Protein AF-A0A6H1FWL7-F1 (afdb_monomer)

Mean predicted aligned error: 8.78 Å

Secondary structure (DSSP, 8-state):
-----HHHHHHT--HHHHHHHHHHHHHHHHHHHHTTS-SS-GGGGSPP-------PPPPHHHHHHHHHHGGGT-SSHHHHHHHHHHH---HHHHTT--GGG-----

Radius of gyration: 23.15 Å; Cα contacts (8 Å, |Δi|>4): 49; chains: 1; bounding box: 49×33×67 Å

Solvent-accessible surface area (backbone atoms only — not comparable to full-atom values): 6777 Å² total; per-residue (Å²): 137,78,82,80,54,76,68,54,58,62,73,72,56,53,55,67,58,53,39,50,53,45,52,53,46,35,53,54,39,49,51,36,35,74,76,62,79,43,91,75,55,73,50,69,79,52,82,85,61,88,69,78,84,83,77,76,86,85,49,71,69,59,50,52,59,53,46,69,54,31,59,81,79,32,93,57,51,40,60,52,50,50,49,36,63,76,68,66,50,56,73,78,55,60,75,64,66,52,76,85,79,53,82,81,86,121

pLDDT: mean 87.3, std 11.32, range [43.0, 96.31]

Nearest PDB structures (foldseek):
  1z19-assembly1_A-2  TM=9.143E-01  e=1.942E-04  Lambdavirus lambda
  1z1b-assembly1_B  TM=9.068E-01  e=1.826E-04  Lambdavirus lambda
  1z1g-assembly1_D  TM=9.202E-01  e=2.992E-04  Lambdavirus lambda
  1p7d-assembly2_B  TM=9.132E-01  e=6.674E-04  Lambdavirus lambda
  5j0n-assembly1_H  TM=9.182E-01  e=1.906E-03  Lambdavirus lambda

Sequence (106 aa):
MWPPSYNEYTLARNEASVQLYRSFFVDIFNEAIMEGHITVNPAQATRTVTEEVKRKRIDLEKYQAIRAVIPEFTTWGDLVMDLALVTSQRRGDVIKMAWEDFDGKN

Structure (mmCIF, N/CA/C/O backbone):
data_AF-A0A6H1FWL7-F1
#
_entry.id   AF-A0A6H1FWL7-F1
#
loop_
_atom_site.group_PDB
_atom_site.id
_atom_site.type_symbol
_atom_site.label_atom_id
_atom_site.label_alt_id
_atom_site.label_comp_id
_atom_site.label_asym_id
_atom_site.label_entity_id
_atom_site.label_seq_id
_atom_site.pdbx_PDB_ins_code
_atom_site.Cartn_x
_atom_site.Cartn_y
_atom_site.Cartn_z
_atom_site.occupancy
_atom_site.B_iso_or_equiv
_atom_site.auth_seq_id
_atom_site.auth_comp_id
_atom_site.auth_asym_id
_atom_site.auth_atom_id
_atom_site.pdbx_PDB_model_num
ATOM 1 N N . MET A 1 1 ? 12.161 1.728 36.761 1.00 43.00 1 MET A N 1
ATOM 2 C CA . MET A 1 1 ? 11.930 2.764 35.736 1.00 43.00 1 MET A CA 1
ATOM 3 C C . MET A 1 1 ? 10.420 2.853 35.546 1.00 43.00 1 MET A C 1
ATOM 5 O O . MET A 1 1 ? 9.834 1.927 35.008 1.00 43.00 1 MET A O 1
ATOM 9 N N . TRP A 1 2 ? 9.795 3.841 36.190 1.00 58.53 2 TRP A N 1
ATOM 10 C CA . TRP A 1 2 ? 8.344 4.123 36.181 1.00 58.53 2 TRP A CA 1
ATOM 11 C C . TRP A 1 2 ? 7.937 4.684 34.794 1.00 58.53 2 TRP A C 1
ATOM 13 O O . TRP A 1 2 ? 8.851 5.094 34.075 1.00 58.53 2 TRP A O 1
ATOM 23 N N . PRO A 1 3 ? 6.656 4.667 34.358 1.00 66.31 3 PRO A N 1
ATOM 24 C CA . PRO A 1 3 ? 6.318 4.791 32.942 1.00 66.31 3 PRO A CA 1
ATOM 25 C C . PRO A 1 3 ? 6.777 6.119 32.316 1.00 66.31 3 PRO A C 1
ATOM 27 O O . PRO A 1 3 ? 6.828 7.130 33.022 1.00 66.31 3 PRO A O 1
ATOM 30 N N . PRO A 1 4 ? 7.053 6.118 30.997 1.00 63.44 4 PRO A N 1
ATOM 31 C CA . PRO A 1 4 ? 7.334 7.306 30.191 1.00 63.44 4 PRO A CA 1
ATOM 32 C C . PRO A 1 4 ? 6.393 8.482 30.477 1.00 63.44 4 PRO A C 1
ATOM 34 O O . PRO A 1 4 ? 5.219 8.296 30.807 1.00 63.44 4 PRO A O 1
ATOM 37 N N . SER A 1 5 ? 6.890 9.711 30.329 1.00 76.19 5 SER A N 1
ATOM 38 C CA . SER A 1 5 ? 6.053 10.909 30.501 1.00 76.19 5 SER A CA 1
ATOM 39 C C . SER A 1 5 ? 5.001 11.023 29.382 1.00 76.19 5 SER A C 1
ATOM 41 O O . SER A 1 5 ? 5.204 10.521 28.280 1.00 76.19 5 SER A O 1
ATOM 43 N N . TYR A 1 6 ? 3.876 11.714 29.618 1.00 66.38 6 TYR A N 1
ATOM 44 C CA . TYR A 1 6 ? 2.814 11.907 28.606 1.00 66.38 6 TYR A CA 1
ATOM 45 C C . TYR A 1 6 ? 3.353 12.424 27.258 1.00 66.38 6 TYR A C 1
ATOM 47 O O . TYR A 1 6 ? 2.942 11.961 26.195 1.00 66.38 6 TYR A O 1
ATOM 55 N N . ASN A 1 7 ? 4.331 13.332 27.307 1.00 67.81 7 ASN A N 1
ATOM 56 C CA . ASN A 1 7 ? 4.971 13.899 26.122 1.00 67.81 7 ASN A CA 1
ATOM 57 C C . ASN A 1 7 ? 5.751 12.843 25.319 1.00 67.81 7 ASN A C 1
ATOM 59 O O . ASN A 1 7 ? 5.755 12.855 24.091 1.00 67.81 7 ASN A O 1
ATOM 63 N N . GLU A 1 8 ? 6.359 11.882 26.005 1.00 63.09 8 GLU A N 1
ATOM 64 C CA . GLU A 1 8 ? 7.135 10.800 25.401 1.00 63.09 8 GLU A CA 1
ATOM 65 C C . GLU A 1 8 ? 6.243 9.854 24.579 1.00 63.09 8 GLU A C 1
ATOM 67 O O . GLU A 1 8 ? 6.590 9.493 23.454 1.00 63.09 8 GLU A O 1
ATOM 72 N N . TYR A 1 9 ? 5.027 9.565 25.059 1.00 64.19 9 TYR A N 1
ATOM 73 C CA . TYR A 1 9 ? 4.036 8.798 24.295 1.00 64.19 9 TYR A CA 1
ATOM 74 C C . TYR A 1 9 ? 3.549 9.527 23.042 1.00 64.19 9 TYR A C 1
ATOM 76 O O . TYR A 1 9 ? 3.261 8.888 22.031 1.00 64.19 9 TYR A O 1
ATOM 84 N N . THR A 1 10 ? 3.449 10.859 23.085 1.00 63.84 10 THR A N 1
ATOM 85 C CA . THR A 1 10 ? 3.019 11.638 21.914 1.00 63.84 10 THR A CA 1
ATOM 86 C C . THR A 1 10 ? 4.083 11.707 20.824 1.00 63.84 10 THR A C 1
ATOM 88 O O . THR A 1 10 ? 3.732 11.760 19.649 1.00 63.84 10 THR A O 1
ATOM 91 N N . LEU A 1 11 ? 5.366 11.639 21.188 1.00 63.38 11 LEU A N 1
ATOM 92 C CA . LEU A 1 11 ? 6.481 11.664 20.238 1.00 63.38 11 LEU A CA 1
ATOM 93 C C . LEU A 1 11 ? 6.674 10.317 19.526 1.00 63.38 11 LEU A C 1
ATOM 95 O O . LEU A 1 11 ? 7.022 10.293 18.349 1.00 63.38 11 LEU A O 1
ATOM 99 N N . ALA A 1 12 ? 6.390 9.200 20.202 1.00 67.62 12 ALA 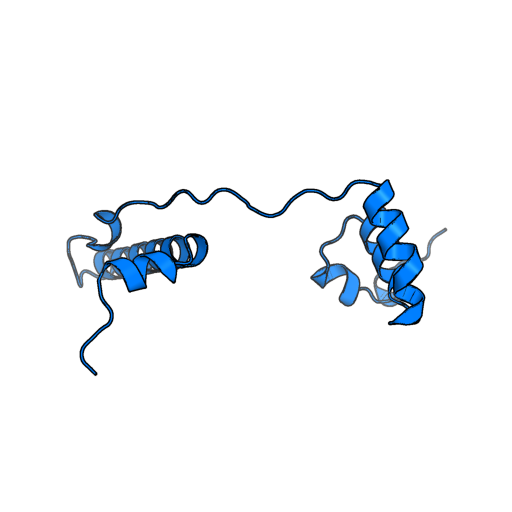A N 1
ATOM 100 C CA . ALA A 1 12 ? 6.427 7.854 19.618 1.00 67.62 12 ALA A CA 1
ATOM 101 C C . ALA A 1 12 ? 5.135 7.469 18.860 1.00 67.62 12 ALA A C 1
ATOM 103 O O . ALA A 1 12 ? 4.987 6.339 18.388 1.00 67.62 12 ALA A O 1
ATOM 104 N N . ARG A 1 13 ? 4.164 8.384 18.767 1.00 68.94 13 ARG A N 1
ATOM 105 C CA . ARG A 1 13 ? 2.819 8.100 18.266 1.00 68.94 13 ARG A CA 1
ATOM 106 C C . ARG A 1 13 ? 2.790 7.959 16.745 1.00 68.94 13 ARG A C 1
ATOM 108 O O . ARG A 1 13 ? 3.017 8.915 16.010 1.00 68.94 13 ARG A O 1
ATOM 115 N N . ASN A 1 14 ? 2.385 6.783 16.275 1.00 80.81 14 ASN A N 1
ATOM 116 C CA . ASN A 1 14 ? 1.992 6.567 14.886 1.00 80.81 14 ASN A CA 1
ATOM 117 C C . ASN A 1 14 ? 0.482 6.823 14.731 1.00 80.81 14 ASN A C 1
ATOM 119 O O . ASN A 1 14 ? -0.336 6.045 15.224 1.00 80.81 14 ASN A O 1
ATOM 123 N N . GLU A 1 15 ? 0.112 7.924 14.075 1.00 83.44 15 GLU A N 1
ATOM 124 C CA . GLU A 1 15 ? -1.288 8.328 13.882 1.00 83.44 15 GLU A CA 1
ATOM 125 C C . GLU A 1 15 ? -2.102 7.297 13.092 1.00 83.44 15 GLU A C 1
ATOM 127 O O . GLU A 1 15 ? -3.224 6.987 13.504 1.00 83.44 15 GLU A O 1
ATOM 132 N N . ALA A 1 16 ? -1.507 6.694 12.055 1.00 81.00 16 ALA A N 1
ATOM 133 C CA . ALA A 1 16 ? -2.102 5.602 11.285 1.00 81.00 16 ALA A CA 1
ATOM 134 C C . ALA A 1 16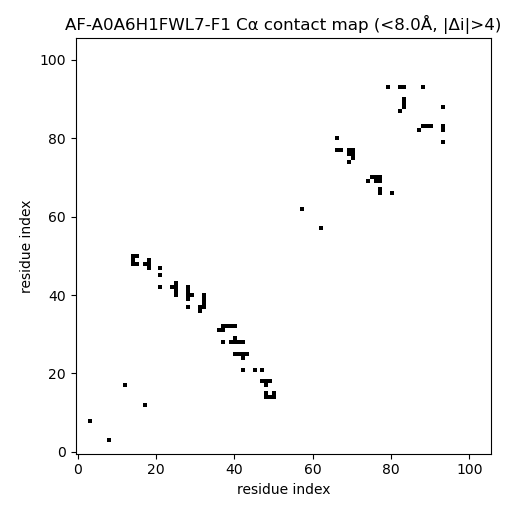 ? -2.505 4.438 12.196 1.00 81.00 16 ALA A C 1
ATOM 136 O O . ALA A 1 16 ? -3.634 3.946 12.159 1.00 81.00 16 ALA A O 1
ATOM 137 N N . SER A 1 17 ? -1.571 4.003 13.048 1.00 86.00 17 SER A N 1
ATOM 138 C CA . SER A 1 17 ? -1.791 2.879 13.958 1.00 86.00 17 SER A CA 1
ATOM 139 C C . SER A 1 17 ? -2.848 3.205 15.008 1.00 86.00 17 SER A C 1
ATOM 141 O O . SER A 1 17 ? -3.685 2.360 15.303 1.00 86.00 17 SER A O 1
ATOM 143 N N . VAL A 1 18 ? -2.865 4.432 15.540 1.00 88.44 18 VAL A N 1
ATOM 144 C CA . VAL A 1 18 ? -3.899 4.864 16.494 1.00 88.44 18 VAL A CA 1
ATOM 145 C C . VAL A 1 18 ? -5.290 4.795 15.864 1.00 88.44 18 VAL A C 1
ATOM 147 O O . VAL A 1 18 ? -6.216 4.281 16.491 1.00 88.44 18 VAL A O 1
ATOM 150 N N . GLN A 1 19 ? -5.444 5.259 14.622 1.00 87.50 19 GLN A N 1
ATOM 151 C CA . GLN A 1 19 ? -6.725 5.193 13.920 1.00 87.50 19 GLN A CA 1
ATOM 152 C C . GLN A 1 19 ? -7.139 3.745 13.605 1.00 87.50 19 GLN A C 1
ATOM 154 O O . GLN A 1 19 ? -8.321 3.408 13.724 1.00 87.50 19 GLN A O 1
ATOM 159 N N . LEU A 1 20 ? -6.179 2.879 13.262 1.00 88.75 20 LEU A N 1
ATOM 160 C CA . LEU A 1 20 ? -6.419 1.448 13.061 1.00 88.75 20 LEU A CA 1
ATOM 161 C C . LEU A 1 20 ? -6.935 0.784 14.344 1.00 88.75 20 LEU A C 1
ATOM 163 O O . LEU A 1 20 ? -7.992 0.159 14.320 1.00 88.75 20 LEU A O 1
ATOM 167 N N . TYR A 1 21 ? -6.240 0.971 15.471 1.00 90.88 21 TYR A N 1
ATOM 168 C CA . TYR A 1 21 ? -6.659 0.406 16.756 1.00 90.88 21 TYR A CA 1
ATOM 169 C C . TYR A 1 21 ? -8.011 0.948 17.209 1.00 90.88 21 TYR A C 1
ATOM 171 O O . TYR A 1 21 ? -8.842 0.185 17.691 1.00 90.88 21 TYR A O 1
ATOM 179 N N . ARG A 1 22 ? -8.270 2.248 17.019 1.00 91.62 22 ARG A N 1
ATOM 180 C CA . ARG A 1 22 ? -9.578 2.834 17.330 1.00 91.62 22 ARG A CA 1
ATOM 181 C C . ARG A 1 22 ? -10.691 2.145 16.547 1.00 91.62 22 ARG A C 1
ATOM 183 O O . ARG A 1 22 ? -11.702 1.793 17.141 1.00 91.62 22 ARG A O 1
ATOM 190 N N . SER A 1 23 ? -10.510 1.972 15.238 1.00 91.12 23 SER A N 1
ATOM 191 C CA . SER A 1 23 ? -11.521 1.353 14.370 1.00 91.12 23 SER A CA 1
ATOM 192 C C . SER A 1 23 ? -11.768 -0.098 14.787 1.00 91.12 23 SER A C 1
ATOM 194 O O . SER A 1 23 ? -12.904 -0.478 15.035 1.00 91.12 23 SER A O 1
ATOM 196 N N . PHE A 1 24 ? -10.693 -0.849 15.032 1.00 94.56 24 PHE A N 1
ATOM 197 C CA . PHE A 1 24 ? -10.760 -2.215 15.546 1.00 94.56 24 PHE A CA 1
ATOM 198 C C . PHE A 1 24 ? -11.513 -2.328 16.884 1.00 94.56 24 PHE A C 1
ATOM 200 O O . PHE A 1 24 ? -12.372 -3.192 17.038 1.00 94.56 24 PHE A O 1
ATOM 207 N N . PHE A 1 25 ? -11.238 -1.446 17.852 1.00 94.00 25 PHE A N 1
ATOM 208 C CA . PHE A 1 25 ? -11.958 -1.454 19.129 1.00 94.00 25 PHE A CA 1
ATOM 209 C C . PHE A 1 25 ? -13.419 -1.038 18.983 1.00 94.00 25 PHE A C 1
ATOM 211 O O . PHE A 1 25 ? -14.273 -1.603 19.660 1.00 94.00 25 PHE A O 1
ATOM 218 N N . VAL A 1 26 ? -13.722 -0.072 18.111 1.00 94.19 26 VAL A N 1
ATOM 219 C CA . VAL A 1 26 ? -15.112 0.285 17.805 1.00 94.19 26 VAL A CA 1
ATOM 220 C C . VAL A 1 26 ? -15.863 -0.943 17.299 1.00 94.19 26 VAL A C 1
ATOM 222 O O . VAL A 1 26 ? -16.952 -1.20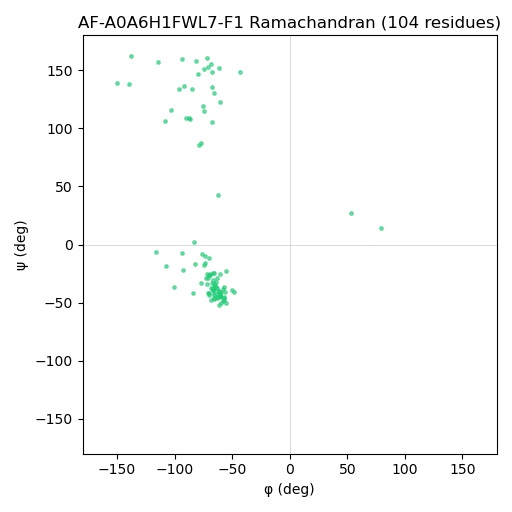2 17.805 1.00 94.19 26 VAL A O 1
ATOM 225 N N . ASP A 1 27 ? -15.269 -1.718 16.395 1.00 95.38 27 ASP A N 1
ATOM 226 C CA . ASP A 1 27 ? -15.898 -2.912 15.830 1.00 95.38 27 ASP A CA 1
ATOM 227 C C . ASP A 1 27 ? -16.107 -4.005 16.891 1.00 95.38 27 ASP A C 1
ATOM 229 O O . ASP A 1 27 ? -17.224 -4.492 17.043 1.00 95.38 27 ASP A O 1
ATOM 233 N N . ILE A 1 28 ? -15.092 -4.310 17.711 1.00 95.75 28 ILE A N 1
ATOM 234 C CA . ILE A 1 28 ? -15.215 -5.288 18.812 1.00 95.75 28 ILE A CA 1
ATOM 235 C C . ILE A 1 28 ? -16.326 -4.907 19.790 1.00 95.75 28 ILE A C 1
ATOM 237 O O . ILE A 1 28 ? -17.132 -5.748 20.181 1.00 95.75 28 ILE A O 1
ATOM 241 N N . PHE A 1 29 ? -16.364 -3.646 20.227 1.00 95.25 29 PHE A N 1
ATOM 242 C CA . PHE A 1 29 ? -17.375 -3.221 21.189 1.00 95.25 29 PHE A CA 1
ATOM 243 C C . PHE A 1 29 ? -18.768 -3.164 20.562 1.00 95.25 29 PHE A C 1
ATOM 245 O O . PHE A 1 29 ? -19.742 -3.383 21.272 1.00 95.25 29 PHE A O 1
ATOM 252 N N . ASN A 1 30 ? -18.889 -2.911 19.257 1.00 94.19 30 ASN A N 1
ATOM 253 C CA . ASN A 1 30 ? -20.177 -3.033 18.577 1.00 94.19 30 ASN A CA 1
ATOM 254 C C . ASN A 1 30 ? -20.657 -4.490 18.557 1.00 94.19 30 ASN A C 1
ATOM 256 O O . ASN A 1 30 ? -21.819 -4.725 18.878 1.00 94.19 30 ASN A O 1
ATOM 260 N N . GLU A 1 31 ? -19.776 -5.454 18.277 1.00 95.12 31 GLU A N 1
ATOM 261 C CA . GLU A 1 31 ? -20.117 -6.884 18.328 1.00 95.12 31 GLU A CA 1
ATOM 262 C C . GLU A 1 31 ? -20.562 -7.297 19.740 1.00 95.12 31 GLU A C 1
ATOM 264 O O . GLU A 1 31 ? -21.618 -7.895 19.927 1.00 95.12 31 GLU A O 1
ATOM 269 N N . ALA A 1 32 ? -19.832 -6.855 20.768 1.00 95.12 32 ALA A N 1
ATOM 270 C CA . ALA A 1 32 ? -20.187 -7.123 22.159 1.00 95.12 32 ALA A CA 1
ATOM 271 C C . ALA A 1 32 ? -21.533 -6.492 22.579 1.00 95.12 32 ALA A C 1
ATOM 273 O O . ALA A 1 32 ? -22.208 -7.019 23.465 1.00 95.12 32 ALA A O 1
ATOM 274 N N . ILE A 1 33 ? -21.946 -5.372 21.967 1.00 95.00 33 ILE A N 1
ATOM 275 C CA . ILE A 1 33 ? -23.293 -4.806 22.163 1.00 95.00 33 ILE A CA 1
ATOM 276 C C . ILE A 1 33 ? -24.349 -5.680 21.486 1.00 95.00 33 ILE A C 1
ATOM 278 O O . ILE A 1 33 ? -25.405 -5.912 22.072 1.00 95.00 33 ILE A O 1
ATOM 282 N N . MET A 1 34 ? -24.075 -6.176 20.276 1.00 94.38 34 MET A N 1
ATOM 283 C CA . MET A 1 34 ? -24.995 -7.049 19.541 1.00 94.38 34 MET A CA 1
ATOM 284 C C . MET A 1 34 ? -25.244 -8.373 20.274 1.00 94.38 34 MET A C 1
ATOM 286 O O . MET A 1 34 ? -26.381 -8.835 20.322 1.00 94.38 34 MET A O 1
ATOM 290 N N . GLU A 1 35 ? -24.217 -8.932 20.916 1.00 96.12 35 GLU A N 1
ATOM 291 C CA . GLU A 1 35 ? -24.329 -10.119 21.778 1.00 96.12 35 GLU A CA 1
ATOM 292 C C . GLU A 1 35 ? -24.938 -9.817 23.164 1.00 96.12 35 GLU A C 1
ATOM 294 O O . GLU A 1 35 ? -25.253 -10.730 23.928 1.00 96.12 35 GLU A O 1
ATOM 299 N N . GLY A 1 36 ? -25.135 -8.537 23.505 1.00 94.38 36 GLY A N 1
ATOM 300 C CA . GLY A 1 36 ? -25.734 -8.102 24.769 1.00 94.38 36 GLY A CA 1
ATOM 301 C C . GLY A 1 36 ? -24.783 -8.111 25.971 1.00 94.38 36 GLY A C 1
ATOM 302 O O . GLY A 1 36 ? -25.240 -7.999 27.109 1.00 94.38 36 GLY A O 1
ATOM 303 N N . HIS A 1 37 ? -23.469 -8.221 25.754 1.00 93.56 37 HIS A N 1
ATOM 304 C CA . HIS A 1 37 ? -22.463 -8.179 26.821 1.00 93.56 37 HIS A CA 1
ATOM 305 C C . HIS A 1 37 ? -22.285 -6.780 27.423 1.00 93.56 37 HIS A C 1
ATOM 307 O O . HIS A 1 37 ? -22.018 -6.643 28.618 1.00 93.56 37 HIS A O 1
ATOM 313 N N . ILE A 1 38 ? -22.428 -5.737 26.605 1.00 94.12 38 ILE A N 1
ATOM 314 C CA . ILE A 1 38 ? -22.335 -4.329 27.010 1.00 94.12 38 ILE A CA 1
ATOM 315 C C . ILE A 1 38 ? -23.438 -3.504 26.339 1.00 94.12 38 ILE A C 1
ATOM 317 O O . ILE A 1 38 ? -24.026 -3.923 25.351 1.00 94.12 38 ILE A O 1
ATOM 321 N N . THR A 1 39 ? -23.723 -2.312 26.866 1.00 91.94 39 THR A N 1
ATOM 322 C CA . THR A 1 39 ? -24.800 -1.440 26.353 1.00 91.94 39 THR A CA 1
ATOM 323 C C . THR A 1 39 ? -24.299 -0.207 25.604 1.00 91.94 39 THR A C 1
ATOM 325 O O . THR A 1 39 ? -25.057 0.408 24.860 1.00 91.94 39 THR A O 1
ATOM 328 N N . VAL A 1 40 ? -23.035 0.180 25.799 1.00 91.62 40 VAL A N 1
ATOM 329 C CA . VAL A 1 40 ? -22.450 1.406 25.237 1.00 91.62 40 VAL A CA 1
ATOM 330 C C . VAL A 1 40 ? -21.030 1.128 24.765 1.00 91.62 40 VAL A C 1
ATOM 332 O O . VAL A 1 40 ? -20.265 0.471 25.465 1.00 91.62 40 VAL A O 1
ATOM 335 N N . ASN A 1 41 ? -20.663 1.665 23.600 1.00 92.56 41 ASN A N 1
ATOM 336 C CA . ASN A 1 41 ? -19.335 1.497 23.020 1.00 92.56 41 ASN A CA 1
ATOM 337 C C . ASN A 1 41 ? -18.369 2.575 23.557 1.00 92.56 41 ASN A C 1
ATOM 339 O O . ASN A 1 41 ? -18.468 3.737 23.148 1.00 92.56 41 ASN A O 1
ATOM 343 N N . PRO A 1 42 ? -17.397 2.231 24.424 1.00 90.44 42 PRO A N 1
ATOM 344 C CA . PRO A 1 42 ? -16.463 3.213 24.974 1.00 90.44 42 PRO A CA 1
ATOM 345 C C . PRO A 1 42 ? -15.483 3.756 23.922 1.00 90.44 42 PRO A C 1
ATOM 347 O O . PRO A 1 42 ? -15.010 4.887 24.044 1.00 90.44 42 PRO A O 1
ATOM 350 N N . ALA A 1 43 ? -15.189 2.996 22.861 1.00 89.56 43 ALA A N 1
ATOM 351 C CA . ALA A 1 43 ? -14.256 3.412 21.818 1.00 89.56 43 ALA A CA 1
ATOM 352 C C . ALA A 1 43 ? -14.834 4.520 20.921 1.00 89.56 43 ALA A C 1
ATOM 354 O O . ALA A 1 43 ? -14.074 5.336 20.392 1.00 89.56 43 ALA A O 1
ATOM 355 N N . GLN A 1 44 ? -16.164 4.624 20.802 1.00 87.94 44 GLN A N 1
ATOM 356 C CA . GLN A 1 44 ? -16.808 5.704 20.043 1.00 87.94 44 GLN A CA 1
ATOM 357 C C . GLN A 1 44 ? -16.545 7.093 20.640 1.00 87.94 44 GLN A C 1
ATOM 359 O O . GLN A 1 44 ? -16.396 8.053 19.885 1.00 87.94 44 GLN A O 1
ATOM 364 N N . ALA A 1 45 ? -16.413 7.198 21.966 1.00 87.06 45 ALA A N 1
ATOM 365 C CA . ALA A 1 45 ? -16.136 8.461 22.654 1.00 87.06 45 ALA A CA 1
ATOM 366 C C . ALA A 1 45 ? -14.710 8.994 22.409 1.00 87.06 45 ALA A C 1
ATOM 368 O O . ALA A 1 45 ? -14.396 10.135 22.749 1.00 87.06 45 ALA A O 1
ATOM 369 N N . THR A 1 46 ? -13.824 8.183 21.824 1.00 88.12 46 THR A N 1
ATOM 370 C CA . THR A 1 46 ? -12.439 8.584 21.558 1.00 88.12 46 THR A CA 1
ATOM 371 C C . THR A 1 46 ? -12.334 9.452 20.302 1.00 88.12 46 THR A C 1
ATOM 373 O O . THR A 1 46 ? -13.056 9.251 19.321 1.00 88.12 46 THR A O 1
ATOM 376 N N . ARG A 1 47 ? -11.396 10.408 20.302 1.00 83.38 47 ARG A N 1
ATOM 377 C CA . ARG A 1 47 ? -11.165 11.323 19.173 1.00 83.38 47 ARG A CA 1
ATOM 378 C C . ARG A 1 47 ? -10.657 10.570 17.940 1.00 83.38 47 ARG A C 1
ATOM 380 O O . ARG A 1 47 ? -9.655 9.863 18.019 1.00 83.38 47 ARG A O 1
ATOM 387 N N . THR A 1 48 ? -11.283 10.809 16.791 1.00 82.19 48 THR A N 1
ATOM 388 C CA . THR A 1 48 ? -10.766 10.375 15.486 1.00 82.19 48 THR A CA 1
ATOM 389 C C . THR A 1 48 ? -9.483 11.132 15.145 1.00 82.19 48 THR A C 1
ATOM 391 O O . THR A 1 48 ? -9.385 12.348 15.338 1.00 82.19 48 THR A O 1
ATOM 394 N N . VAL A 1 49 ? -8.479 10.414 14.653 1.00 79.94 49 VAL A N 1
ATOM 395 C CA . VAL A 1 49 ? -7.208 11.001 14.227 1.00 79.94 49 VAL A CA 1
ATOM 396 C C . VAL A 1 49 ? -7.211 11.055 12.708 1.00 79.94 49 VAL A C 1
ATOM 398 O O . VAL A 1 49 ? -7.254 10.018 12.055 1.00 79.94 49 VAL A O 1
ATOM 401 N N . THR A 1 50 ? -7.184 12.261 12.148 1.00 76.44 50 THR A N 1
ATOM 402 C CA . THR A 1 50 ? -6.998 12.448 10.708 1.00 76.44 50 THR A CA 1
ATOM 403 C C . THR A 1 50 ? -5.506 12.511 10.433 1.00 76.44 50 THR A C 1
ATOM 405 O O . THR A 1 50 ? -4.862 13.487 10.807 1.00 76.44 50 THR A O 1
ATOM 408 N N . GLU A 1 51 ? -4.962 11.471 9.808 1.00 81.12 51 GLU A N 1
ATOM 409 C CA . GLU A 1 51 ? -3.580 11.474 9.338 1.00 81.12 51 GLU A CA 1
ATOM 410 C C . GLU A 1 51 ? -3.520 11.964 7.887 1.00 81.12 51 GLU A C 1
ATOM 412 O O . GLU A 1 51 ? -4.310 11.550 7.035 1.00 81.12 51 GLU A O 1
ATOM 417 N N . GLU A 1 52 ? -2.552 12.828 7.593 1.00 82.12 52 GLU A N 1
ATOM 418 C CA . GLU A 1 52 ? -2.225 13.217 6.226 1.00 82.12 52 GLU A CA 1
ATOM 419 C C . GLU A 1 52 ? -1.266 12.201 5.587 1.00 82.12 52 GLU A C 1
ATOM 421 O O . GLU A 1 52 ? -0.259 11.798 6.175 1.00 82.12 52 GLU A O 1
ATOM 426 N N . VAL A 1 53 ? -1.547 11.792 4.346 1.00 84.19 53 VAL A N 1
ATOM 427 C CA . VAL A 1 53 ? -0.710 10.824 3.627 1.00 84.19 53 VAL A CA 1
ATOM 428 C C . VAL A 1 53 ? 0.659 11.435 3.310 1.00 84.19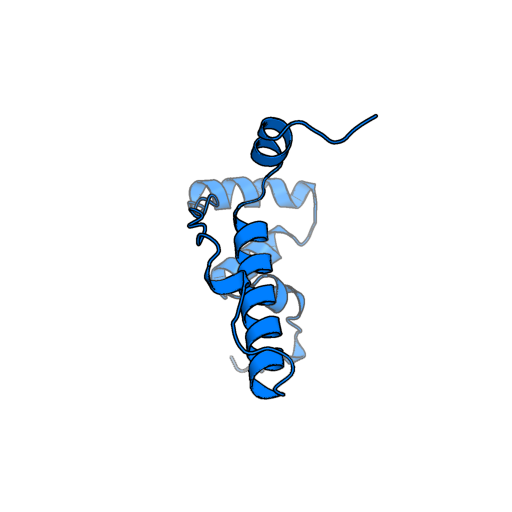 53 VAL A C 1
ATOM 430 O O . VAL A 1 53 ? 0.814 12.213 2.375 1.00 84.19 53 VAL A O 1
ATOM 433 N N . LYS A 1 54 ? 1.691 11.004 4.044 1.00 88.62 54 LYS A N 1
ATOM 434 C CA . LYS A 1 54 ? 3.074 11.508 3.907 1.00 88.62 54 LYS A CA 1
ATOM 435 C C . LYS A 1 54 ? 3.800 11.029 2.643 1.00 88.62 54 LYS A C 1
ATOM 437 O O . LYS A 1 54 ? 4.849 11.564 2.283 1.00 88.62 54 LYS A O 1
ATOM 442 N N . ARG A 1 55 ? 3.292 9.985 1.974 1.00 89.06 55 ARG A N 1
ATOM 443 C CA . ARG A 1 55 ? 3.937 9.395 0.790 1.00 89.06 55 ARG A CA 1
ATOM 444 C C . ARG A 1 55 ? 3.756 10.307 -0.425 1.00 89.06 55 ARG A C 1
ATOM 446 O O . ARG A 1 55 ? 2.648 10.451 -0.935 1.00 89.06 55 ARG A O 1
ATOM 453 N N . LYS A 1 56 ? 4.864 10.841 -0.939 1.00 94.06 56 LYS A N 1
ATOM 454 C CA . LYS A 1 56 ? 4.880 11.653 -2.162 1.00 94.06 56 LYS A CA 1
ATOM 455 C C . LYS A 1 56 ? 4.701 10.796 -3.418 1.00 94.06 56 LYS A C 1
ATOM 457 O O . LYS A 1 56 ? 5.081 9.624 -3.444 1.00 94.06 56 LYS A O 1
ATOM 462 N N . ARG A 1 57 ? 4.121 11.397 -4.460 1.00 93.44 57 ARG A N 1
ATOM 463 C CA . ARG A 1 57 ? 4.078 10.811 -5.806 1.00 93.44 57 ARG A CA 1
ATOM 464 C C . ARG A 1 57 ? 5.472 10.839 -6.437 1.00 93.44 57 ARG A C 1
ATOM 466 O O . ARG A 1 57 ? 6.310 11.661 -6.066 1.00 93.44 57 ARG A O 1
ATOM 473 N N . ILE A 1 58 ? 5.708 9.889 -7.336 1.00 93.88 58 ILE A N 1
ATOM 474 C CA . ILE A 1 58 ? 6.946 9.779 -8.101 1.00 93.88 58 ILE A CA 1
ATOM 475 C C . ILE A 1 58 ? 6.751 10.443 -9.462 1.00 93.88 58 ILE A C 1
ATOM 477 O O . ILE A 1 58 ? 5.737 10.214 -10.118 1.00 93.88 58 ILE A O 1
ATOM 481 N N . ASP A 1 59 ? 7.725 11.252 -9.861 1.00 95.56 59 ASP A N 1
ATOM 482 C CA . ASP A 1 59 ? 7.759 11.896 -11.173 1.00 95.56 59 ASP A CA 1
ATOM 483 C C . ASP A 1 59 ? 8.560 11.026 -12.148 1.00 95.56 59 ASP A C 1
ATOM 485 O O . ASP A 1 59 ? 9.387 10.212 -11.724 1.00 95.56 59 ASP A O 1
ATOM 489 N N . LEU A 1 60 ? 8.361 11.219 -13.452 1.00 94.62 60 LEU A N 1
ATOM 490 C CA . LEU A 1 60 ? 9.021 10.404 -14.475 1.00 94.62 60 LEU A CA 1
ATOM 491 C C . LEU A 1 60 ? 10.554 10.482 -14.396 1.00 94.62 60 LEU A C 1
ATOM 493 O O . LEU A 1 60 ? 11.225 9.458 -14.488 1.00 94.62 60 LEU A O 1
ATOM 497 N N . GLU A 1 61 ? 11.109 11.668 -14.150 1.00 96.31 61 GLU A N 1
ATOM 498 C CA . GLU A 1 61 ? 12.559 11.858 -13.999 1.00 96.31 61 GLU A CA 1
ATOM 499 C C . GLU A 1 61 ? 13.119 11.039 -12.828 1.00 96.31 61 GLU A C 1
ATOM 501 O O . GLU A 1 61 ? 14.139 10.362 -12.949 1.00 96.31 61 GLU A O 1
ATOM 506 N N . LYS A 1 62 ? 12.404 11.030 -11.695 1.00 95.50 62 LYS A N 1
ATOM 507 C CA . LYS A 1 62 ? 12.777 10.239 -10.514 1.00 95.50 62 LYS A CA 1
ATOM 508 C C . LYS A 1 62 ? 12.660 8.745 -10.791 1.00 95.50 62 LYS A C 1
ATOM 510 O O . LYS A 1 62 ? 13.509 7.983 -10.34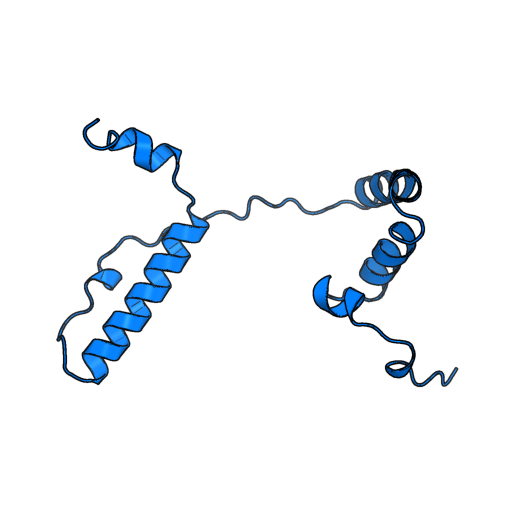1 1.00 95.50 62 LYS A O 1
ATOM 515 N N . TYR A 1 63 ? 11.630 8.330 -11.528 1.00 95.19 63 TYR A N 1
ATOM 516 C CA . TYR A 1 63 ? 11.472 6.941 -11.953 1.00 95.19 63 TYR A CA 1
ATOM 517 C C . TYR A 1 63 ? 12.666 6.487 -12.798 1.00 95.19 63 TYR A C 1
ATOM 519 O O . TYR A 1 63 ? 13.281 5.471 -12.482 1.00 95.19 63 TYR A O 1
ATOM 527 N N . GLN A 1 64 ? 13.039 7.263 -13.818 1.00 95.81 64 GLN A N 1
ATOM 528 C CA . GLN A 1 64 ? 14.164 6.947 -14.701 1.00 95.81 64 GLN A CA 1
ATOM 529 C C . GLN A 1 64 ? 15.496 6.910 -13.945 1.00 95.81 64 GLN A C 1
ATOM 531 O O . GLN A 1 64 ? 16.280 5.982 -14.141 1.00 95.81 64 GLN A O 1
ATOM 536 N N . ALA A 1 65 ? 15.725 7.864 -13.037 1.00 96.19 65 ALA A N 1
ATOM 537 C CA . ALA A 1 65 ? 16.917 7.886 -12.196 1.00 96.19 65 ALA A CA 1
ATOM 538 C C . ALA A 1 65 ? 17.021 6.633 -11.312 1.00 96.19 65 ALA A C 1
ATOM 540 O O . ALA A 1 65 ? 18.084 6.026 -11.233 1.00 96.19 65 ALA A O 1
ATOM 541 N N . ILE A 1 66 ? 15.918 6.203 -10.688 1.00 94.56 66 ILE A N 1
ATOM 542 C CA . ILE A 1 66 ? 15.892 4.979 -9.871 1.00 94.56 66 ILE A CA 1
ATOM 543 C C . ILE A 1 66 ? 16.116 3.741 -10.746 1.00 94.56 66 ILE A C 1
ATOM 545 O O . ILE A 1 66 ? 16.942 2.893 -10.411 1.00 94.56 66 ILE A O 1
ATOM 549 N N . ARG A 1 67 ? 15.429 3.656 -11.892 1.00 94.94 67 ARG A N 1
ATOM 550 C CA . ARG A 1 67 ? 15.558 2.543 -12.841 1.00 94.94 67 ARG A CA 1
ATOM 551 C C . ARG A 1 67 ? 17.004 2.358 -13.316 1.00 94.94 67 ARG A C 1
ATOM 553 O O . ARG A 1 67 ? 17.430 1.224 -13.486 1.00 94.94 67 ARG A O 1
ATOM 560 N N . ALA A 1 68 ? 17.755 3.442 -13.510 1.00 94.88 68 ALA A N 1
ATOM 561 C CA . ALA A 1 68 ? 19.138 3.387 -13.986 1.00 94.88 68 ALA A CA 1
ATOM 562 C C . ALA A 1 68 ? 20.114 2.729 -12.993 1.00 94.88 68 ALA A C 1
ATOM 564 O O . ALA A 1 68 ? 21.075 2.104 -13.429 1.00 94.88 68 ALA A O 1
ATOM 565 N N . VAL A 1 69 ? 19.865 2.840 -11.683 1.00 96.00 69 VAL A N 1
ATOM 566 C CA . VAL A 1 69 ? 20.767 2.317 -10.634 1.00 96.00 69 VAL A CA 1
ATOM 567 C C . VAL A 1 69 ? 20.389 0.889 -10.213 1.00 96.00 69 VAL A C 1
ATOM 569 O O . VAL A 1 69 ? 21.209 0.133 -9.708 1.00 96.00 69 VAL A O 1
ATOM 572 N N . ILE A 1 70 ? 19.146 0.461 -10.437 1.00 94.75 70 ILE A N 1
ATOM 573 C CA . ILE A 1 70 ? 18.666 -0.868 -10.018 1.00 94.75 70 ILE A CA 1
ATOM 574 C C . ILE A 1 70 ? 19.457 -2.062 -10.571 1.00 94.75 70 ILE A C 1
ATOM 576 O O . ILE A 1 70 ? 19.660 -3.007 -9.799 1.00 94.75 70 ILE A O 1
ATOM 580 N N . PRO A 1 71 ? 19.927 -2.056 -11.833 1.00 93.88 71 PRO A N 1
ATOM 581 C CA . PRO A 1 71 ? 20.761 -3.132 -12.360 1.00 93.88 71 PRO A CA 1
ATOM 582 C C . PRO A 1 71 ? 22.024 -3.407 -11.530 1.00 93.88 71 PRO A C 1
ATOM 584 O O . PRO A 1 71 ? 22.533 -4.524 -11.561 1.00 93.88 71 PRO A O 1
ATOM 587 N N . GLU A 1 72 ? 22.503 -2.431 -10.746 1.00 94.06 72 GLU A N 1
ATOM 588 C CA . GLU A 1 72 ? 23.637 -2.604 -9.826 1.00 94.06 72 GLU A CA 1
ATOM 589 C C . GLU A 1 72 ? 23.293 -3.494 -8.618 1.00 94.06 72 GLU A C 1
ATOM 591 O O . GLU A 1 72 ? 24.172 -4.141 -8.052 1.00 94.06 72 GLU A O 1
ATOM 596 N N . PHE A 1 73 ? 22.016 -3.554 -8.225 1.00 91.62 73 PHE A N 1
ATOM 597 C CA . PHE A 1 73 ? 21.544 -4.329 -7.073 1.00 91.62 73 PHE A CA 1
ATOM 598 C C . PHE A 1 73 ? 20.910 -5.662 -7.471 1.00 91.62 73 PHE A C 1
ATOM 600 O O . PHE A 1 73 ? 21.023 -6.648 -6.743 1.00 91.62 73 PHE A O 1
ATOM 607 N N . THR A 1 74 ? 20.196 -5.692 -8.598 1.00 92.31 74 THR A N 1
ATOM 608 C CA . THR A 1 74 ? 19.422 -6.857 -9.046 1.00 92.31 74 THR A CA 1
ATOM 609 C C . THR A 1 74 ? 19.336 -6.902 -10.565 1.00 92.31 74 THR A C 1
ATOM 611 O O . THR A 1 74 ? 19.043 -5.890 -11.192 1.00 92.31 74 THR A O 1
ATOM 614 N N . THR A 1 75 ? 19.476 -8.089 -11.153 1.00 91.56 75 THR A N 1
ATOM 615 C CA . THR A 1 75 ? 19.440 -8.283 -12.615 1.00 91.56 75 THR A CA 1
ATOM 616 C C . THR A 1 75 ? 18.047 -8.181 -13.240 1.00 91.56 75 THR A C 1
ATOM 618 O O . THR A 1 75 ? 17.941 -8.042 -14.451 1.00 91.56 75 THR A O 1
ATOM 621 N N . TRP A 1 76 ? 16.984 -8.285 -12.440 1.00 91.25 76 TRP A N 1
ATOM 622 C CA . TRP A 1 76 ? 15.587 -8.307 -12.899 1.00 91.25 76 TRP A CA 1
ATOM 623 C C . TRP A 1 76 ? 14.761 -7.114 -12.400 1.00 91.25 76 TRP A C 1
ATOM 625 O O . TRP A 1 76 ? 13.592 -6.973 -12.761 1.00 91.25 76 TRP A O 1
ATOM 635 N N . GLY A 1 77 ? 15.322 -6.279 -11.522 1.00 91.75 77 GLY A N 1
ATOM 636 C CA . GLY A 1 77 ? 14.555 -5.248 -10.824 1.00 91.75 77 GLY A CA 1
ATOM 637 C C . GLY A 1 77 ? 14.049 -4.137 -11.744 1.00 91.75 77 GLY A C 1
ATOM 638 O O . GLY A 1 77 ? 12.959 -3.612 -11.520 1.00 91.75 77 GLY A O 1
ATOM 639 N N . ASP A 1 78 ? 14.805 -3.794 -12.787 1.00 93.56 78 ASP A N 1
ATOM 640 C CA . ASP A 1 78 ? 14.416 -2.780 -13.767 1.00 93.56 78 ASP A CA 1
ATOM 641 C C . ASP A 1 78 ? 13.252 -3.276 -14.637 1.00 93.56 78 ASP A C 1
ATOM 643 O O . ASP A 1 78 ? 12.277 -2.549 -14.826 1.00 93.56 78 ASP A O 1
ATOM 647 N N . LEU A 1 79 ? 13.290 -4.545 -15.056 1.00 93.25 79 LEU A N 1
ATOM 648 C CA . LEU A 1 79 ? 12.190 -5.202 -15.766 1.00 93.25 79 LEU A CA 1
ATOM 649 C C . LEU A 1 79 ? 10.912 -5.239 -14.924 1.00 93.25 79 LEU A C 1
ATOM 651 O O . LEU A 1 79 ? 9.830 -4.963 -15.435 1.00 93.25 79 LEU A O 1
ATOM 655 N N . VAL A 1 80 ? 11.020 -5.541 -13.626 1.00 93.81 80 VAL A N 1
ATOM 656 C CA . VAL A 1 80 ? 9.860 -5.542 -12.718 1.00 93.81 80 VAL A CA 1
ATOM 657 C C . VAL A 1 80 ? 9.292 -4.136 -12.535 1.00 93.81 80 VAL A C 1
ATOM 659 O O . VAL A 1 80 ? 8.071 -3.981 -12.472 1.00 93.81 80 VAL A O 1
ATOM 662 N N . MET A 1 81 ? 10.140 -3.106 -12.473 1.00 94.19 81 MET A N 1
ATOM 663 C CA . MET A 1 81 ? 9.666 -1.721 -12.432 1.00 94.19 81 MET A CA 1
ATOM 664 C C . MET A 1 81 ? 8.912 -1.341 -13.704 1.00 94.19 81 MET A C 1
ATOM 666 O O . MET A 1 81 ? 7.813 -0.793 -13.605 1.00 94.19 81 MET A O 1
ATOM 670 N N . ASP A 1 82 ? 9.454 -1.684 -14.872 1.00 94.06 82 ASP A N 1
ATOM 671 C CA . ASP A 1 82 ? 8.814 -1.388 -16.155 1.00 94.06 82 ASP A CA 1
ATOM 672 C C . ASP A 1 82 ? 7.502 -2.157 -16.320 1.00 94.06 82 ASP A C 1
ATOM 674 O O . ASP A 1 82 ? 6.490 -1.582 -16.722 1.00 94.06 82 ASP A O 1
ATOM 678 N N . LEU A 1 83 ? 7.482 -3.432 -15.929 1.00 94.44 83 LEU A N 1
ATOM 679 C CA . LEU A 1 83 ? 6.278 -4.254 -15.933 1.00 94.44 83 LEU A CA 1
ATOM 680 C C . LEU A 1 83 ? 5.198 -3.657 -15.023 1.00 94.44 83 LEU A C 1
ATOM 682 O O . LEU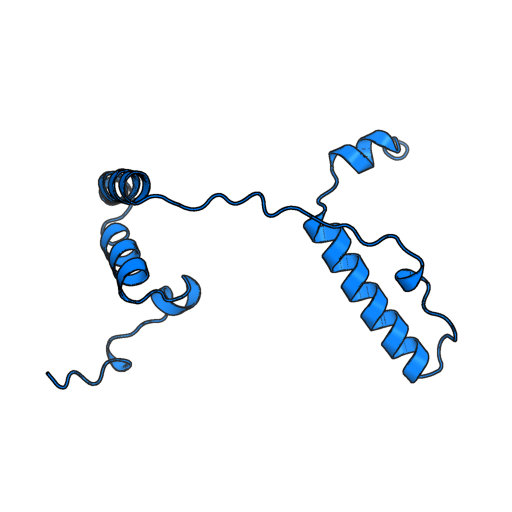 A 1 83 ? 4.038 -3.553 -15.429 1.00 94.44 83 LEU A O 1
ATOM 686 N N . ALA A 1 84 ? 5.564 -3.216 -13.817 1.00 94.81 84 ALA A N 1
ATOM 687 C CA . ALA A 1 84 ? 4.639 -2.563 -12.894 1.00 94.81 84 ALA A CA 1
ATOM 688 C C . ALA A 1 84 ? 4.111 -1.229 -13.446 1.00 94.81 84 ALA A C 1
ATOM 690 O O . ALA A 1 84 ? 2.936 -0.916 -13.249 1.00 94.81 84 ALA A O 1
ATOM 691 N N . LEU A 1 85 ? 4.946 -0.461 -14.155 1.00 94.56 85 LEU A N 1
ATOM 692 C CA . LEU A 1 85 ? 4.546 0.804 -14.771 1.00 94.56 85 LEU A CA 1
ATOM 693 C C . LEU A 1 85 ? 3.561 0.585 -15.928 1.00 94.56 85 LEU A C 1
ATOM 695 O O . LEU A 1 85 ? 2.521 1.239 -15.976 1.00 94.56 85 LEU A O 1
ATOM 699 N N . VAL A 1 86 ? 3.857 -0.354 -16.832 1.00 95.25 86 VAL A N 1
ATOM 700 C CA . VAL A 1 86 ? 3.033 -0.631 -18.021 1.00 95.25 86 VAL A CA 1
ATOM 701 C C . VAL A 1 86 ? 1.705 -1.283 -17.647 1.00 95.25 86 VAL A C 1
ATOM 703 O O . VAL A 1 86 ? 0.658 -0.893 -18.156 1.00 95.25 86 VAL A O 1
ATOM 706 N N . THR A 1 87 ? 1.723 -2.258 -16.737 1.00 94.38 87 THR A N 1
ATOM 707 C CA . THR A 1 87 ? 0.505 -2.982 -16.336 1.00 94.38 87 THR A CA 1
ATOM 708 C C . THR A 1 87 ? -0.311 -2.240 -15.278 1.00 94.38 87 THR A C 1
ATOM 710 O O . THR A 1 87 ? -1.478 -2.567 -15.068 1.00 94.38 87 THR A O 1
ATOM 713 N N . SER A 1 88 ? 0.290 -1.255 -14.594 1.00 93.69 88 SER A N 1
ATOM 714 C CA . SER A 1 88 ? -0.305 -0.529 -13.461 1.00 93.69 88 SER A CA 1
ATOM 715 C C . SER A 1 88 ? -0.835 -1.443 -12.343 1.00 93.69 88 SER A C 1
ATOM 717 O O . SER A 1 88 ? -1.750 -1.078 -11.601 1.00 93.69 88 SER A O 1
ATOM 719 N N . GLN A 1 89 ? -0.261 -2.641 -12.204 1.00 94.31 89 GLN A N 1
ATOM 720 C CA . GLN A 1 89 ? -0.666 -3.621 -11.198 1.00 94.31 89 GLN A CA 1
ATOM 721 C C . GLN A 1 89 ? -0.047 -3.330 -9.829 1.00 94.31 89 GLN A C 1
ATOM 723 O O . GLN A 1 89 ? 0.986 -2.664 -9.700 1.00 94.31 89 GLN A O 1
ATOM 728 N N . ARG A 1 90 ? -0.667 -3.849 -8.758 1.00 94.31 90 ARG A N 1
ATOM 729 C CA . ARG A 1 90 ? -0.064 -3.741 -7.423 1.00 94.31 90 ARG A CA 1
ATOM 730 C C . ARG A 1 90 ? 1.202 -4.591 -7.384 1.00 94.31 90 ARG A C 1
ATOM 732 O O . ARG A 1 90 ? 1.251 -5.674 -7.955 1.00 94.31 90 ARG A O 1
ATOM 739 N N . ARG A 1 91 ? 2.193 -4.166 -6.594 1.00 93.38 91 ARG A N 1
ATOM 740 C CA . ARG A 1 91 ? 3.449 -4.915 -6.393 1.00 93.38 91 ARG A CA 1
ATOM 741 C C . ARG A 1 91 ? 3.221 -6.401 -6.074 1.00 93.38 91 ARG A C 1
ATOM 743 O O . ARG A 1 91 ? 3.962 -7.244 -6.555 1.00 93.38 91 ARG A O 1
ATOM 750 N N . GLY A 1 92 ? 2.220 -6.712 -5.246 1.00 94.06 92 GLY A N 1
ATOM 751 C CA . GLY A 1 92 ? 1.906 -8.091 -4.860 1.00 94.06 92 GLY A CA 1
ATOM 752 C C . GLY A 1 92 ? 1.339 -8.948 -5.993 1.00 94.06 92 GLY A C 1
ATOM 753 O O . GLY A 1 92 ? 1.503 -10.162 -5.949 1.00 94.06 92 GLY A O 1
ATOM 754 N N . ASP A 1 93 ? 0.716 -8.323 -6.990 1.00 94.06 93 ASP A N 1
ATOM 755 C CA . ASP A 1 93 ? 0.154 -8.998 -8.159 1.00 94.06 93 ASP A CA 1
ATOM 756 C C . ASP A 1 93 ? 1.251 -9.214 -9.210 1.00 94.06 93 ASP A C 1
ATOM 758 O O . ASP A 1 93 ? 1.400 -10.317 -9.718 1.00 94.06 93 ASP A O 1
ATOM 762 N N . V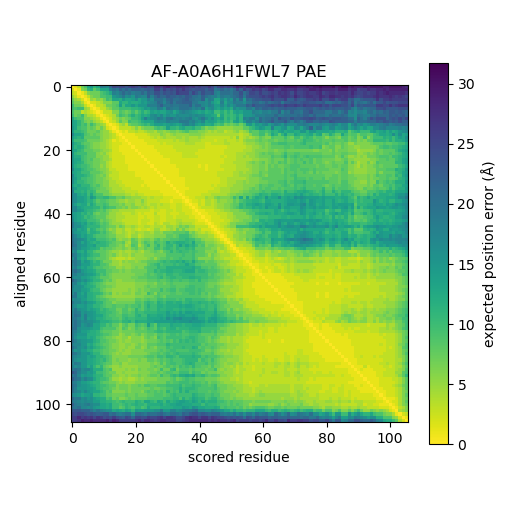AL A 1 94 ? 2.114 -8.211 -9.431 1.00 93.88 94 VAL A N 1
ATOM 763 C CA . VAL A 1 94 ? 3.280 -8.309 -10.335 1.00 93.88 94 VAL A CA 1
ATOM 764 C C . VAL A 1 94 ? 4.201 -9.474 -9.961 1.00 93.88 94 VAL A C 1
ATOM 766 O O . VAL A 1 94 ? 4.659 -10.201 -10.832 1.00 93.88 94 VAL A O 1
ATOM 769 N N . ILE A 1 95 ? 4.443 -9.693 -8.664 1.00 92.00 95 ILE A N 1
ATOM 770 C CA . ILE A 1 95 ? 5.302 -10.793 -8.183 1.00 92.00 95 ILE A CA 1
ATOM 771 C C . ILE A 1 95 ? 4.688 -12.175 -8.463 1.00 92.00 95 ILE A C 1
ATOM 773 O O . ILE A 1 95 ? 5.413 -13.164 -8.524 1.00 92.00 95 ILE A O 1
ATOM 777 N N . LYS A 1 96 ? 3.362 -12.261 -8.603 1.00 94.12 96 LYS A N 1
ATOM 778 C CA . LYS A 1 96 ? 2.646 -13.524 -8.816 1.00 94.12 96 LYS A CA 1
ATOM 779 C C . LYS A 1 96 ? 2.412 -13.848 -10.288 1.00 94.12 96 LYS A C 1
ATOM 781 O O . LYS A 1 96 ? 1.926 -14.937 -10.557 1.00 94.12 96 LYS A O 1
ATOM 786 N N . MET A 1 97 ? 2.729 -12.930 -11.201 1.00 92.31 97 MET A N 1
ATOM 787 C CA . MET A 1 97 ? 2.523 -13.142 -12.630 1.00 92.31 97 MET A CA 1
ATOM 788 C C . MET A 1 97 ? 3.340 -14.339 -13.110 1.00 92.31 97 MET A C 1
ATOM 790 O O . MET A 1 97 ? 4.566 -14.360 -12.980 1.00 92.31 97 MET A O 1
ATOM 794 N N . ALA A 1 98 ? 2.651 -15.314 -13.689 1.00 91.81 98 ALA A N 1
ATOM 795 C CA . ALA A 1 98 ? 3.248 -16.466 -14.335 1.00 91.81 98 ALA A CA 1
ATOM 796 C C . ALA A 1 98 ? 2.952 -16.433 -15.834 1.00 91.81 98 ALA A C 1
ATOM 798 O O . ALA A 1 98 ? 1.972 -15.849 -16.284 1.00 91.81 98 ALA A O 1
ATOM 799 N N . TRP A 1 99 ? 3.783 -17.109 -16.627 1.00 91.44 99 TRP A N 1
ATOM 800 C CA . TRP A 1 99 ? 3.554 -17.228 -18.070 1.00 91.44 99 TRP A CA 1
ATOM 801 C C . TRP A 1 99 ? 2.228 -17.923 -18.413 1.00 91.44 99 TRP A C 1
ATOM 803 O O . TRP A 1 99 ? 1.662 -17.658 -19.465 1.00 91.44 99 TRP A O 1
ATOM 813 N N . GLU A 1 100 ? 1.714 -18.759 -17.509 1.00 92.19 100 GLU A N 1
ATOM 814 C CA . GLU A 1 100 ? 0.419 -19.441 -17.635 1.00 92.19 100 GLU A CA 1
ATOM 815 C C . GLU A 1 100 ? -0.775 -18.474 -17.609 1.00 92.19 100 GLU A C 1
ATOM 817 O O . GLU A 1 100 ? -1.818 -18.780 -18.183 1.00 92.19 100 GLU A O 1
ATOM 822 N N . ASP A 1 101 ? -0.617 -17.293 -17.001 1.00 88.88 101 ASP A N 1
ATOM 823 C CA . ASP A 1 101 ? -1.661 -16.263 -16.948 1.00 88.88 101 ASP A CA 1
ATOM 824 C C . ASP A 1 101 ? -1.850 -15.551 -18.304 1.00 88.88 101 ASP A C 1
ATOM 826 O O . ASP A 1 101 ? -2.799 -14.783 -18.484 1.00 88.88 101 ASP A O 1
ATOM 830 N N . PHE A 1 102 ? -0.955 -15.792 -19.269 1.00 86.81 102 PHE A N 1
ATOM 831 C CA . PHE A 1 102 ? -0.957 -15.144 -20.577 1.00 86.81 102 PHE A CA 1
ATOM 832 C C . PHE A 1 102 ? -1.392 -16.123 -21.680 1.00 86.81 102 PHE A C 1
ATOM 834 O O . PHE A 1 102 ? -0.627 -16.977 -22.126 1.00 86.81 102 PHE A O 1
ATOM 841 N N . ASP A 1 103 ? -2.615 -15.954 -22.192 1.00 82.69 103 ASP A N 1
ATOM 842 C CA . ASP A 1 103 ? -3.086 -16.609 -23.421 1.00 82.69 103 ASP A CA 1
ATOM 843 C C . ASP A 1 103 ? -2.462 -15.861 -24.608 1.00 82.69 103 ASP A C 1
ATOM 845 O O . ASP A 1 103 ? -3.021 -14.870 -25.073 1.00 82.69 103 ASP A O 1
ATOM 849 N N . GLY A 1 104 ? -1.248 -16.253 -25.016 1.00 69.25 104 GLY A N 1
ATOM 850 C CA . GLY A 1 104 ? -0.384 -15.596 -26.014 1.00 69.25 104 GLY A CA 1
ATOM 851 C C . GLY A 1 104 ? -0.936 -15.503 -27.445 1.00 69.25 104 GLY A C 1
ATOM 852 O O . GLY A 1 104 ? -0.211 -15.739 -28.407 1.00 69.25 104 GLY A O 1
ATOM 853 N N . LYS A 1 105 ? -2.214 -15.165 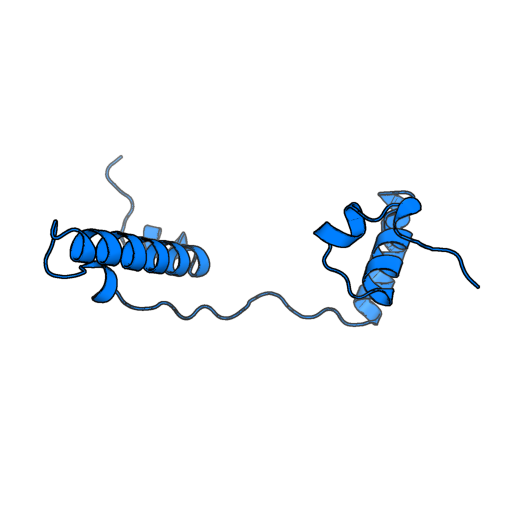-27.611 1.00 60.44 105 LYS A N 1
ATOM 854 C CA . LYS A 1 105 ? -2.853 -14.842 -28.882 1.00 60.44 105 LYS A CA 1
ATOM 855 C C . LYS A 1 105 ? -2.503 -13.410 -29.271 1.00 60.44 105 LYS A C 1
ATOM 857 O O . LYS A 1 105 ? -3.253 -12.489 -28.964 1.00 60.44 105 LYS A O 1
ATOM 862 N N . ASN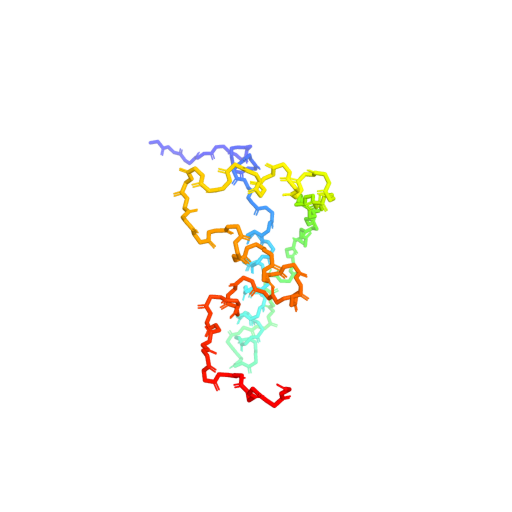 A 1 106 ? -1.356 -13.262 -29.928 1.00 49.91 106 ASN A N 1
ATOM 863 C CA . ASN A 1 106 ? -1.020 -12.196 -30.876 1.00 49.91 106 ASN A CA 1
ATOM 864 C C . ASN A 1 106 ? 0.027 -12.724 -31.856 1.00 49.91 106 ASN A C 1
ATOM 866 O O . ASN A 1 106 ? 1.060 -13.239 -31.375 1.00 49.91 106 ASN A O 1
#

Foldseek 3Di:
DPDDDPVVCVVVDDLVVVQVVLVVQQVVVVVCVVVVVDPDRPSVPDDRRDDDDPDDDDDPVNLVVVLVCVCVPDVCVSVLSVVCVVVVDDSVVSVVDDPVVDPPDD